Protein AF-A4F7K7-F1 (afdb_monomer)

Secondary structure (DSSP, 8-state):
-HHHHHHHHHHHHHHHHH-HHHHT-EEETTEEHHHHHHHHHHHHHHHHHHHHHHHHHHHHHHHHHHHHHHHHS---

Foldseek 3Di:
DVVVLVCLVVVLVCCVVPPVVQQCCDDPDRDGVNNVSVVVNVVVVVCVVVVVVVVCCVPVVVVVVVVVCVVVPDDD

Organism: Saccharopolyspora erythraea (strain ATCC 11635 / DSM 40517 / JCM 4748 / NBRC 13426 / NCIMB 8594 / NRRL 2338) (NCBI:txid405948)

Nearest PDB structures (foldseek):
  5t59-assembly1_A  TM=3.947E-01  e=9.430E+00  Kluyveromyces lactis NRRL Y-1140

Mean predicted aligned error: 10.56 Å

InterPro domains:
  IPR007436 Protein of unknown function DUF485 [PF04341] (1-68)

Radius of gyration: 21.17 Å; Cα contacts (8 Å, |Δi|>4): 26; chains: 1; bounding box: 50×18×58 Å

Solvent-accessible surface area (backbone atoms only — not comparable to full-atom values): 4335 Å² total; per-residue (Å²): 108,68,68,59,50,51,54,55,50,50,50,51,53,50,42,55,72,76,33,50,71,59,29,61,38,61,77,56,86,88,43,22,45,43,57,53,52,55,51,43,58,55,49,50,53,54,47,53,54,50,50,49,53,54,49,45,55,74,68,40,54,68,60,53,52,52,53,48,48,54,74,73,58,79,84,128

pLDDT: mean 79.35, std 11.45, range [51.91, 91.62]

Structure (mmCIF, N/CA/C/O backbone):
data_AF-A4F7K7-F1
#
_entry.id   AF-A4F7K7-F1
#
loop_
_atom_site.group_PDB
_atom_site.id
_atom_site.type_symbol
_atom_site.label_atom_id
_atom_site.label_alt_id
_atom_site.label_comp_id
_atom_site.label_asym_id
_atom_site.label_e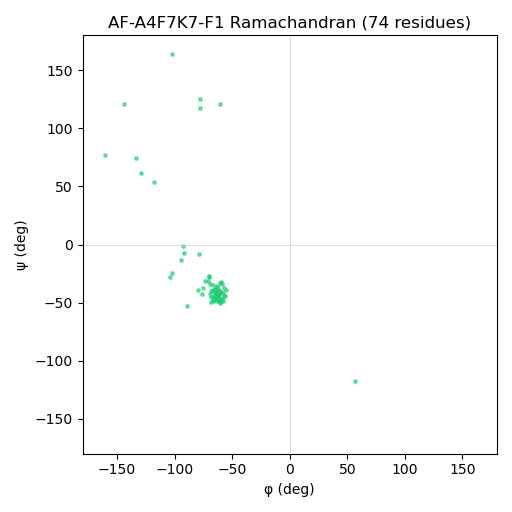ntity_id
_atom_site.label_seq_id
_atom_site.pdbx_PDB_ins_code
_atom_site.Cartn_x
_atom_site.Cartn_y
_atom_site.Cartn_z
_atom_site.occupancy
_atom_site.B_iso_or_equiv
_atom_site.auth_seq_id
_atom_site.auth_comp_id
_atom_site.auth_asym_id
_atom_site.auth_atom_id
_atom_site.pdb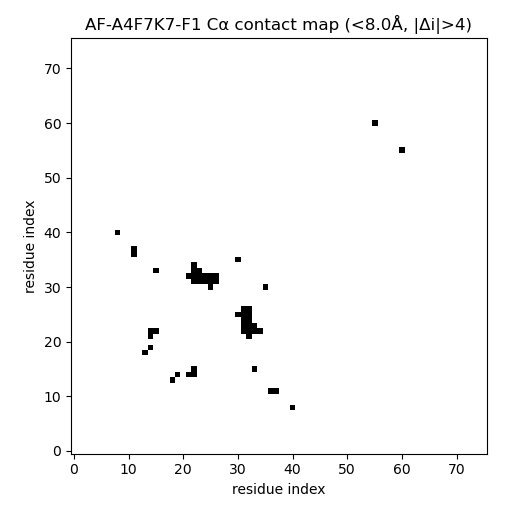x_PDB_model_num
ATOM 1 N N . MET A 1 1 ? -4.534 -5.626 -13.598 1.00 70.19 1 MET A N 1
ATOM 2 C CA . MET A 1 1 ? -4.019 -4.616 -12.645 1.00 70.19 1 MET A CA 1
ATOM 3 C C . MET A 1 1 ? -5.128 -3.719 -12.112 1.00 70.19 1 MET A C 1
ATOM 5 O O . MET A 1 1 ? -5.371 -3.756 -10.916 1.00 70.19 1 MET A O 1
ATOM 9 N N . THR A 1 2 ? -5.865 -2.999 -12.965 1.00 79.69 2 THR A N 1
ATOM 10 C CA . THR A 1 2 ? -6.906 -2.043 -12.532 1.00 79.69 2 THR A CA 1
ATOM 11 C C . THR A 1 2 ? -8.031 -2.670 -11.705 1.00 79.69 2 THR A C 1
ATOM 13 O O . THR A 1 2 ? -8.323 -2.187 -10.619 1.00 79.69 2 THR A O 1
ATOM 16 N N . ALA A 1 3 ? -8.620 -3.782 -12.160 1.00 86.81 3 ALA A N 1
ATOM 17 C CA . ALA A 1 3 ? -9.699 -4.449 -11.422 1.00 86.81 3 ALA A CA 1
ATOM 18 C C . ALA A 1 3 ? -9.251 -4.941 -10.033 1.00 86.81 3 ALA A C 1
ATOM 20 O O . ALA A 1 3 ? -9.963 -4.752 -9.053 1.00 86.81 3 ALA A O 1
ATOM 21 N N . PHE A 1 4 ? -8.039 -5.502 -9.936 1.00 86.19 4 PHE A N 1
ATOM 22 C CA . PHE A 1 4 ? -7.447 -5.902 -8.657 1.00 86.19 4 PHE A CA 1
ATOM 23 C C . PHE A 1 4 ? -7.290 -4.702 -7.718 1.00 86.19 4 PHE A C 1
ATOM 25 O O . PHE A 1 4 ? -7.698 -4.773 -6.564 1.00 86.19 4 PHE A O 1
ATOM 32 N N . PHE A 1 5 ? -6.764 -3.587 -8.230 1.00 84.81 5 PHE A N 1
ATOM 33 C CA . PHE A 1 5 ? -6.572 -2.368 -7.448 1.00 84.81 5 PHE A CA 1
ATOM 34 C C . PHE A 1 5 ? -7.900 -1.812 -6.920 1.00 84.81 5 PHE A C 1
ATOM 36 O O . PHE A 1 5 ? -7.999 -1.450 -5.753 1.00 84.81 5 PHE A O 1
ATOM 43 N N . ILE A 1 6 ? -8.942 -1.810 -7.758 1.00 89.88 6 ILE A N 1
ATOM 44 C CA . ILE A 1 6 ? -10.285 -1.353 -7.382 1.00 89.88 6 ILE A CA 1
ATOM 45 C C . ILE A 1 6 ? -10.882 -2.242 -6.289 1.00 89.88 6 ILE A C 1
ATOM 47 O O . ILE A 1 6 ? -11.360 -1.721 -5.286 1.00 89.88 6 ILE A O 1
ATOM 51 N N . VAL A 1 7 ? -10.836 -3.568 -6.452 1.00 91.25 7 VAL A N 1
ATOM 52 C CA . VAL A 1 7 ? -11.369 -4.514 -5.457 1.00 91.25 7 VAL A CA 1
ATOM 53 C C . VAL A 1 7 ? -10.617 -4.392 -4.132 1.00 91.25 7 VAL A C 1
ATOM 55 O O . VAL A 1 7 ? -11.236 -4.350 -3.073 1.00 91.25 7 VAL A O 1
ATOM 58 N N . TRP A 1 8 ? -9.291 -4.281 -4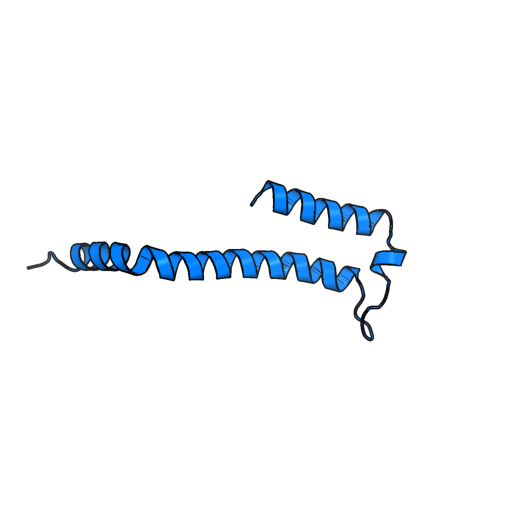.185 1.00 87.44 8 TRP A N 1
ATOM 59 C CA . TRP A 1 8 ? -8.435 -4.137 -3.011 1.00 87.44 8 TRP A CA 1
ATOM 60 C C . TRP A 1 8 ? -8.686 -2.823 -2.257 1.00 87.44 8 TRP A C 1
ATOM 62 O O . TRP A 1 8 ? -8.814 -2.816 -1.032 1.00 87.44 8 TRP A O 1
ATOM 72 N N . TYR A 1 9 ? -8.804 -1.709 -2.982 1.00 88.62 9 TYR A N 1
ATOM 73 C CA . TYR A 1 9 ? -9.109 -0.401 -2.406 1.00 88.62 9 TYR A CA 1
ATOM 74 C C . TYR A 1 9 ? -10.524 -0.344 -1.818 1.00 88.62 9 TYR A C 1
ATOM 76 O O . TYR A 1 9 ? -10.697 0.063 -0.671 1.00 88.62 9 TYR A O 1
ATOM 84 N N . LEU A 1 10 ? -11.539 -0.798 -2.561 1.00 91.62 10 LEU A N 1
ATOM 85 C CA . LEU A 1 10 ? -12.918 -0.838 -2.067 1.00 91.62 10 LEU A CA 1
ATOM 86 C C . LEU A 1 10 ? -13.055 -1.759 -0.857 1.00 91.62 10 LEU A C 1
ATOM 88 O O . LEU A 1 10 ? -13.721 -1.386 0.102 1.00 91.62 10 LEU A O 1
ATOM 92 N N . GLY A 1 11 ? -12.392 -2.918 -0.861 1.00 90.19 11 GLY A N 1
ATOM 93 C CA . GLY A 1 11 ? -12.359 -3.819 0.290 1.00 90.19 11 GLY A CA 1
ATOM 94 C C . GLY A 1 11 ? -11.819 -3.129 1.542 1.00 90.19 11 GLY A C 1
ATOM 95 O O . GLY A 1 11 ? -12.435 -3.219 2.602 1.00 90.19 11 GLY A O 1
ATOM 96 N N . TYR A 1 12 ? -10.730 -2.365 1.410 1.00 88.12 12 TYR A N 1
ATOM 97 C CA . TYR A 1 12 ? -10.193 -1.553 2.504 1.00 88.12 12 TYR A CA 1
ATOM 98 C C . TYR A 1 12 ? -11.193 -0.497 2.994 1.00 88.12 12 TYR A C 1
ATOM 100 O O . TYR A 1 12 ? -11.433 -0.403 4.196 1.00 88.12 12 TYR A O 1
ATOM 108 N N . VAL A 1 13 ? -11.804 0.270 2.084 1.00 88.62 13 VAL A N 1
ATOM 109 C CA . VAL A 1 13 ? -12.768 1.329 2.437 1.00 88.62 13 VAL A CA 1
ATOM 110 C C . VAL A 1 13 ? -14.006 0.752 3.123 1.00 88.62 13 VAL A C 1
ATOM 112 O O . VAL A 1 13 ? -14.454 1.290 4.132 1.00 88.62 13 VAL A O 1
ATOM 115 N N . VAL A 1 14 ? -14.538 -0.364 2.622 1.00 91.38 14 VAL A N 1
ATOM 116 C CA . VAL A 1 14 ? -15.699 -1.041 3.211 1.00 91.38 14 VAL A CA 1
ATOM 117 C C . VAL A 1 14 ? -15.358 -1.581 4.600 1.00 91.38 14 VAL A C 1
ATOM 119 O O . VAL A 1 14 ? -16.106 -1.331 5.540 1.00 91.38 14 VAL A O 1
ATOM 122 N N . LEU A 1 15 ? -14.215 -2.253 4.779 1.00 87.31 15 LEU A N 1
ATOM 123 C CA . LEU A 1 15 ? -13.803 -2.703 6.114 1.00 87.31 15 LEU A CA 1
ATOM 124 C C . LEU A 1 15 ? -13.590 -1.524 7.071 1.00 87.31 15 LEU A C 1
ATOM 126 O O . LEU A 1 15 ? -13.978 -1.613 8.231 1.00 87.31 15 LEU A O 1
ATOM 130 N N . ALA A 1 16 ? -13.023 -0.415 6.591 1.00 84.50 16 ALA A N 1
ATOM 131 C CA . ALA A 1 16 ? -12.800 0.778 7.402 1.00 84.50 16 ALA A CA 1
ATOM 132 C C . ALA A 1 16 ? -14.109 1.442 7.845 1.00 84.50 16 ALA A C 1
ATOM 134 O O . ALA A 1 16 ? -14.203 1.911 8.976 1.00 84.50 16 ALA A O 1
ATOM 135 N N . ALA A 1 17 ? -15.109 1.478 6.963 1.00 85.19 17 ALA A N 1
ATOM 136 C CA . ALA A 1 17 ? -16.383 2.137 7.221 1.00 85.19 17 ALA A CA 1
ATOM 137 C C . ALA A 1 17 ? -17.333 1.291 8.079 1.00 85.19 17 ALA A C 1
ATOM 139 O O . ALA A 1 17 ? -18.027 1.833 8.935 1.00 85.19 17 ALA A O 1
ATOM 140 N N . TYR A 1 18 ? -17.378 -0.024 7.848 1.00 85.44 18 TYR A N 1
ATOM 141 C CA . TYR A 1 18 ? -18.371 -0.906 8.470 1.00 85.44 18 TYR A CA 1
ATOM 142 C C . TYR A 1 18 ? -17.829 -1.722 9.645 1.00 85.44 18 TYR A C 1
ATOM 144 O O . TYR A 1 18 ? -18.612 -2.125 10.500 1.00 85.44 18 TYR A O 1
ATOM 152 N N . LEU A 1 19 ? -16.516 -1.970 9.712 1.00 86.69 19 LEU A N 1
ATOM 153 C CA . LEU A 1 19 ? -15.890 -2.717 10.806 1.00 86.69 19 LEU A CA 1
ATOM 154 C C . LEU A 1 19 ? -14.690 -1.956 11.402 1.00 86.69 19 LEU A C 1
ATOM 156 O O . LEU A 1 19 ? -13.561 -2.465 11.391 1.00 86.69 19 LEU A O 1
ATOM 160 N N . PRO A 1 20 ? -14.909 -0.755 11.970 1.00 80.69 20 PRO A N 1
ATOM 161 C CA . PRO A 1 20 ? -13.843 -0.002 12.627 1.00 80.69 20 PRO A CA 1
ATOM 162 C C . PRO A 1 20 ? -13.220 -0.779 13.798 1.00 80.69 20 PRO A C 1
ATOM 164 O O . PRO A 1 20 ? -12.011 -0.702 13.999 1.00 80.69 20 PRO A O 1
ATOM 167 N N . ASP A 1 21 ? -13.996 -1.606 14.505 1.00 80.62 21 ASP A N 1
ATOM 168 C CA . ASP A 1 21 ? -13.492 -2.460 15.592 1.00 80.62 21 ASP A CA 1
ATOM 169 C C . ASP A 1 21 ? -12.531 -3.551 15.086 1.00 80.62 21 ASP A C 1
ATOM 171 O O . ASP A 1 21 ? -11.525 -3.870 15.725 1.00 80.62 21 ASP A O 1
ATOM 175 N N . PHE A 1 22 ? -12.785 -4.086 13.887 1.00 80.94 22 PHE A N 1
ATOM 176 C CA . PHE A 1 22 ? -11.872 -5.024 13.234 1.00 80.94 22 PHE A CA 1
ATOM 177 C C . PHE A 1 22 ? -10.589 -4.315 12.786 1.00 80.94 22 PHE A C 1
ATOM 179 O O . PHE A 1 22 ? -9.492 -4.812 13.026 1.00 80.94 22 PHE A O 1
ATOM 186 N N . MET A 1 23 ? -10.702 -3.112 12.214 1.00 82.00 23 MET A N 1
ATOM 187 C CA . MET A 1 23 ? -9.537 -2.281 11.881 1.00 82.00 23 MET A CA 1
ATOM 188 C C . MET A 1 23 ? -8.706 -1.905 13.116 1.00 82.00 23 MET A C 1
ATOM 190 O O . MET A 1 23 ? -7.482 -1.812 13.019 1.00 82.00 23 MET A O 1
ATOM 194 N N . ALA A 1 24 ? -9.352 -1.718 14.269 1.00 81.81 24 ALA A N 1
ATOM 195 C CA . ALA A 1 24 ? -8.716 -1.413 15.548 1.00 81.81 24 ALA A CA 1
ATOM 196 C C . ALA A 1 24 ? -8.105 -2.643 16.240 1.00 81.81 24 ALA A C 1
ATOM 198 O O . ALA A 1 24 ? -7.386 -2.492 17.233 1.00 81.81 24 ALA A O 1
ATOM 199 N N . THR A 1 25 ? -8.345 -3.852 15.718 1.00 84.69 25 THR A N 1
ATOM 200 C CA . THR A 1 25 ? -7.765 -5.082 16.261 1.00 84.69 25 THR A CA 1
ATOM 201 C C . THR A 1 25 ? -6.243 -5.001 16.186 1.00 84.69 25 THR A C 1
ATOM 203 O O . THR A 1 25 ? -5.660 -4.818 15.115 1.00 84.69 25 THR A O 1
ATOM 206 N N . LYS A 1 26 ? -5.592 -5.103 17.346 1.00 85.19 26 LYS A N 1
ATOM 207 C CA . LYS A 1 26 ? -4.134 -5.047 17.474 1.00 85.19 26 LYS A CA 1
ATOM 208 C C . LYS A 1 26 ? -3.536 -6.393 17.068 1.00 85.19 26 LYS A C 1
ATOM 210 O O . LYS A 1 26 ? -3.913 -7.420 17.622 1.00 85.19 26 LYS A O 1
ATOM 215 N N . LEU A 1 27 ? -2.609 -6.379 16.115 1.00 81.00 27 LEU A N 1
ATOM 216 C CA . LEU A 1 27 ? -1.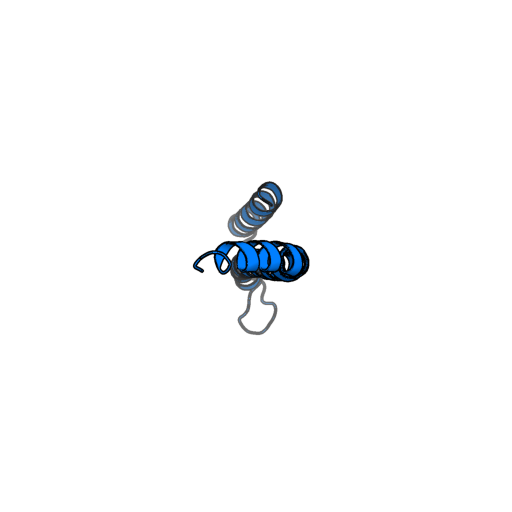864 -7.555 15.661 1.00 81.00 27 LEU A CA 1
ATOM 217 C C . LEU A 1 27 ? -0.585 -7.741 16.486 1.00 81.00 27 LEU A C 1
ATOM 219 O O . LEU A 1 27 ? -0.373 -8.802 17.064 1.00 81.00 27 LEU A O 1
ATOM 223 N N . TRP A 1 28 ? 0.239 -6.692 16.588 1.00 85.31 28 TRP A N 1
ATOM 224 C CA . TRP A 1 28 ? 1.467 -6.695 17.391 1.00 85.31 28 TRP A CA 1
ATOM 225 C C . TRP A 1 28 ? 1.702 -5.332 18.035 1.00 85.31 28 TRP A C 1
ATOM 227 O O . TRP A 1 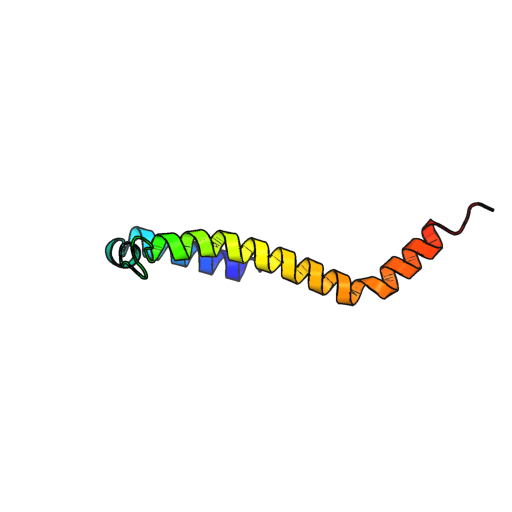28 ? 1.855 -4.330 17.340 1.00 85.31 28 TRP A O 1
ATOM 237 N N . GLY A 1 29 ? 1.767 -5.293 19.367 1.00 82.56 29 GLY A N 1
ATOM 238 C CA . GLY A 1 29 ? 1.957 -4.046 20.110 1.00 82.56 29 GLY A CA 1
ATOM 239 C C . GLY A 1 29 ? 0.873 -3.015 19.772 1.00 82.56 29 GLY A C 1
ATOM 240 O O . GLY A 1 29 ? -0.310 -3.255 20.009 1.00 82.56 29 GLY A O 1
ATOM 241 N N . GLU A 1 30 ? 1.280 -1.877 19.207 1.00 83.19 30 GLU A N 1
ATOM 242 C CA . GLU A 1 30 ? 0.386 -0.796 18.757 1.00 83.19 30 GLU A CA 1
ATOM 243 C C . GLU A 1 30 ? -0.030 -0.905 17.278 1.00 83.19 30 GLU A C 1
ATOM 245 O O . GLU A 1 30 ? -0.814 -0.093 16.790 1.00 83.19 30 GLU A O 1
ATOM 250 N N . VAL A 1 31 ? 0.454 -1.918 16.552 1.00 85.38 31 VAL A N 1
ATOM 251 C CA . VAL A 1 31 ? 0.109 -2.137 15.143 1.00 85.38 31 VAL A CA 1
ATOM 252 C C . VAL A 1 31 ? -1.278 -2.761 15.049 1.00 85.38 31 VAL A C 1
ATOM 254 O O . VAL A 1 31 ? -1.493 -3.884 15.509 1.00 85.38 31 VAL A O 1
ATOM 257 N N . ASN A 1 32 ? -2.212 -2.051 14.420 1.00 90.31 32 ASN A N 1
ATOM 258 C CA . ASN A 1 32 ? -3.566 -2.531 14.168 1.00 90.31 32 ASN A CA 1
ATOM 259 C C . ASN A 1 32 ? -3.757 -2.995 12.714 1.00 90.31 32 ASN A C 1
ATOM 261 O O . ASN A 1 32 ? -2.945 -2.705 11.829 1.00 90.31 32 ASN A O 1
ATOM 265 N N . VAL A 1 33 ? -4.830 -3.747 12.469 1.00 87.00 33 VAL A N 1
ATOM 266 C CA . VAL A 1 33 ? -5.177 -4.263 11.135 1.00 87.00 33 VAL A CA 1
ATOM 267 C C . VAL A 1 33 ? -5.322 -3.126 10.119 1.00 87.00 33 VAL A C 1
ATOM 269 O O . VAL A 1 33 ? -4.871 -3.264 8.981 1.00 87.00 33 VAL A O 1
ATOM 272 N N . GLY A 1 34 ? -5.880 -1.982 10.525 1.00 85.62 34 GLY A N 1
ATOM 273 C CA . GLY A 1 34 ? -6.016 -0.810 9.658 1.00 85.62 34 GLY A CA 1
ATOM 274 C C . GLY A 1 34 ? -4.685 -0.247 9.179 1.00 85.62 34 GLY A C 1
ATOM 275 O O . GLY A 1 34 ? -4.528 0.027 7.991 1.00 85.62 34 GLY A O 1
ATOM 276 N N . LEU A 1 35 ? -3.697 -0.154 10.066 1.00 87.25 35 LEU A N 1
ATOM 277 C CA . LEU A 1 35 ? -2.349 0.298 9.749 1.00 87.25 35 LEU A CA 1
ATOM 278 C C . LEU A 1 35 ? -1.670 -0.674 8.784 1.00 87.25 35 LEU A C 1
ATOM 280 O O . LEU A 1 35 ? -1.071 -0.242 7.802 1.00 87.25 35 LEU A O 1
ATOM 284 N N . VAL A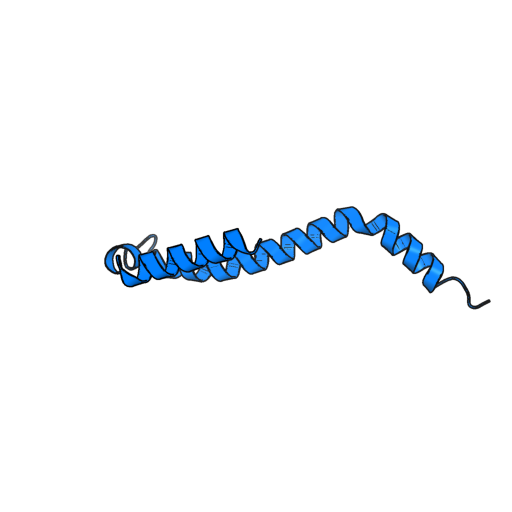 1 36 ? -1.808 -1.982 9.019 1.00 88.69 36 VAL A N 1
ATOM 285 C CA . VAL A 1 36 ? -1.255 -3.008 8.124 1.00 88.69 36 VAL A CA 1
ATOM 286 C C . VAL A 1 36 ? -1.898 -2.937 6.746 1.00 88.69 36 VAL A C 1
ATOM 288 O O . VAL A 1 36 ? -1.182 -2.949 5.748 1.00 88.69 36 VAL A O 1
ATOM 291 N N . MET A 1 37 ? -3.224 -2.821 6.662 1.00 87.94 37 MET A N 1
ATOM 292 C CA . MET A 1 37 ? -3.900 -2.707 5.372 1.00 87.94 37 MET A CA 1
ATOM 293 C C . MET A 1 37 ? -3.564 -1.396 4.655 1.00 87.94 37 MET A C 1
ATOM 295 O O . MET A 1 37 ? -3.326 -1.419 3.448 1.00 87.94 37 MET A O 1
ATOM 299 N N . GLY A 1 38 ? -3.463 -0.281 5.382 1.00 87.38 38 GLY A N 1
ATOM 300 C CA . GLY A 1 38 ? -3.024 1.005 4.842 1.00 87.38 38 GLY A CA 1
ATOM 301 C C . GLY A 1 38 ? -1.608 0.934 4.267 1.00 87.38 38 GLY A C 1
ATOM 302 O O . GLY A 1 38 ? -1.393 1.293 3.111 1.00 87.38 38 GLY A O 1
ATOM 303 N N . ILE A 1 39 ? -0.648 0.384 5.016 1.00 90.62 39 ILE A N 1
ATOM 304 C CA . ILE A 1 39 ? 0.722 0.145 4.526 1.00 90.62 39 ILE A CA 1
ATOM 305 C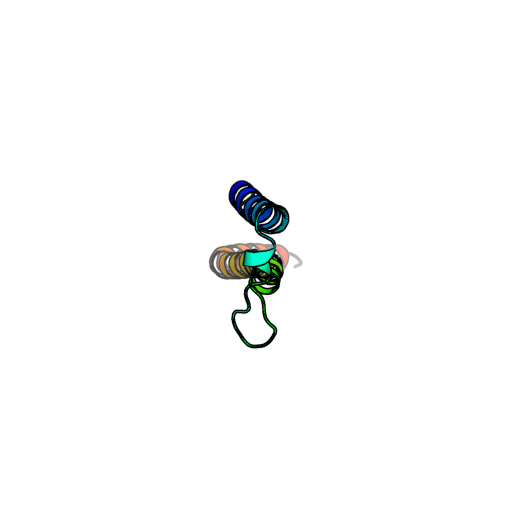 C . ILE A 1 39 ? 0.716 -0.850 3.358 1.00 90.62 39 ILE A C 1
ATOM 307 O O . ILE A 1 39 ? 1.454 -0.671 2.389 1.00 90.62 39 ILE A O 1
ATOM 311 N N . GLY A 1 40 ? -0.154 -1.859 3.404 1.00 90.94 40 GLY A N 1
ATOM 312 C CA . GLY A 1 40 ? -0.361 -2.829 2.333 1.00 90.94 40 GLY A CA 1
ATOM 313 C C . GLY A 1 40 ? -0.708 -2.172 0.996 1.00 90.94 40 GLY A C 1
ATOM 314 O O . GLY A 1 40 ? -0.179 -2.586 -0.034 1.00 90.94 40 GLY A O 1
ATOM 315 N N . GLN A 1 41 ? -1.516 -1.104 0.989 1.00 87.88 41 GLN A N 1
ATOM 316 C CA . GLN A 1 41 ? -1.821 -0.331 -0.228 1.00 87.88 41 GLN A CA 1
ATOM 317 C C . GLN A 1 41 ? -0.544 0.236 -0.876 1.00 87.88 41 GLN A C 1
ATOM 319 O O . GLN A 1 41 ? -0.312 0.068 -2.078 1.00 87.88 41 GLN A O 1
ATOM 324 N N . PHE A 1 42 ? 0.332 0.846 -0.074 1.00 89.31 42 PHE A N 1
ATOM 325 C CA . PHE A 1 42 ? 1.606 1.390 -0.553 1.00 89.31 42 PHE A CA 1
ATOM 326 C C . PHE A 1 42 ? 2.572 0.286 -0.990 1.00 89.31 42 PHE A C 1
ATOM 328 O O . PHE A 1 42 ? 3.154 0.359 -2.075 1.00 89.31 42 PHE A O 1
ATOM 335 N N . ALA A 1 43 ? 2.701 -0.766 -0.180 1.00 90.81 43 ALA A N 1
ATOM 336 C CA . ALA A 1 43 ? 3.563 -1.903 -0.472 1.00 90.81 43 ALA A CA 1
ATOM 337 C C . ALA A 1 43 ? 3.185 -2.567 -1.801 1.00 90.81 43 ALA A C 1
ATOM 339 O O . ALA A 1 43 ? 4.062 -2.863 -2.605 1.00 90.81 43 ALA A O 1
ATOM 340 N N . THR A 1 44 ? 1.891 -2.726 -2.081 1.00 86.94 44 THR A N 1
ATOM 341 C CA . THR A 1 44 ? 1.405 -3.318 -3.336 1.00 86.94 44 THR A CA 1
ATOM 342 C C . THR A 1 44 ? 1.873 -2.513 -4.548 1.00 86.94 44 THR A C 1
ATOM 344 O O . THR A 1 44 ? 2.327 -3.087 -5.534 1.00 86.94 44 THR A O 1
ATOM 347 N N . THR A 1 45 ? 1.847 -1.182 -4.464 1.00 86.38 45 THR A N 1
ATOM 348 C CA . THR A 1 45 ? 2.320 -0.303 -5.545 1.00 86.38 45 THR A CA 1
ATOM 349 C C . THR A 1 45 ? 3.823 -0.462 -5.774 1.00 86.38 45 THR A C 1
ATOM 351 O O . THR A 1 45 ? 4.266 -0.643 -6.909 1.00 86.38 45 THR A O 1
ATOM 354 N N . LEU A 1 46 ? 4.611 -0.467 -4.696 1.00 89.50 46 LEU A N 1
ATOM 355 C CA . LEU A 1 46 ? 6.057 -0.690 -4.768 1.00 89.50 46 LEU A CA 1
ATOM 356 C C . LEU A 1 46 ? 6.397 -2.078 -5.321 1.00 89.50 46 LEU A C 1
ATOM 358 O O . LEU A 1 46 ? 7.309 -2.207 -6.135 1.00 89.50 46 LEU A O 1
ATOM 362 N N . ILE A 1 47 ? 5.642 -3.105 -4.925 1.00 88.94 47 ILE A N 1
ATOM 363 C CA . ILE A 1 47 ? 5.803 -4.476 -5.412 1.00 88.94 47 ILE A CA 1
ATOM 364 C C . ILE A 1 47 ? 5.470 -4.557 -6.898 1.00 88.94 47 ILE A C 1
ATOM 366 O O . ILE A 1 47 ? 6.252 -5.139 -7.639 1.00 88.94 47 ILE A O 1
ATOM 370 N N . ILE A 1 48 ? 4.362 -3.968 -7.354 1.00 85.75 48 ILE A N 1
ATOM 371 C CA . ILE A 1 48 ? 3.981 -3.984 -8.774 1.00 85.75 48 ILE A CA 1
ATOM 372 C C . ILE A 1 48 ? 5.061 -3.300 -9.614 1.00 85.75 48 ILE A C 1
ATOM 374 O O . ILE A 1 48 ? 5.521 -3.880 -10.596 1.00 85.75 48 ILE A O 1
ATOM 378 N N . THR A 1 49 ? 5.525 -2.117 -9.205 1.00 87.12 49 THR A N 1
ATOM 379 C CA . THR A 1 49 ? 6.597 -1.398 -9.906 1.00 87.12 49 THR A CA 1
ATOM 380 C C . THR A 1 49 ? 7.906 -2.184 -9.877 1.00 87.12 49 THR A C 1
ATOM 382 O O . THR A 1 49 ? 8.547 -2.358 -10.909 1.00 87.12 49 THR A O 1
ATOM 385 N N . GLY A 1 50 ? 8.306 -2.724 -8.725 1.00 86.38 50 GLY A N 1
ATOM 386 C CA . GLY A 1 50 ? 9.532 -3.513 -8.592 1.00 86.38 50 GLY A CA 1
ATOM 387 C C . GLY A 1 50 ? 9.493 -4.819 -9.388 1.00 86.38 50 GLY A C 1
ATOM 388 O O . GLY A 1 50 ? 10.472 -5.168 -10.050 1.00 86.38 50 GLY A O 1
ATOM 389 N N . ALA A 1 51 ? 8.358 -5.520 -9.372 1.00 86.12 51 ALA A N 1
ATOM 390 C CA . ALA A 1 51 ? 8.115 -6.717 -10.166 1.00 86.12 51 ALA A CA 1
ATOM 391 C C . ALA A 1 51 ? 8.144 -6.394 -11.661 1.00 86.12 51 ALA A C 1
ATOM 393 O O . ALA A 1 51 ? 8.793 -7.120 -12.410 1.00 86.12 51 ALA A O 1
ATOM 394 N N . TYR A 1 52 ? 7.534 -5.280 -12.077 1.00 82.00 52 TYR A N 1
ATOM 395 C CA . TYR A 1 52 ? 7.603 -4.791 -13.450 1.00 82.00 52 TYR A CA 1
ATOM 396 C C . TYR A 1 52 ? 9.044 -4.495 -13.867 1.00 82.00 52 TYR A C 1
ATOM 398 O O . TYR A 1 52 ? 9.496 -5.016 -14.875 1.00 82.00 52 TYR A O 1
ATOM 406 N N . VAL A 1 53 ? 9.812 -3.744 -13.073 1.00 83.25 53 VAL A N 1
ATOM 407 C CA . VAL A 1 53 ? 11.211 -3.420 -13.398 1.00 83.25 53 VAL A CA 1
ATOM 408 C C . VAL A 1 53 ? 12.084 -4.682 -13.417 1.00 83.25 53 VAL A C 1
ATOM 410 O O . VAL A 1 53 ? 12.961 -4.824 -14.265 1.00 83.25 53 VAL A O 1
ATOM 413 N N . ARG A 1 54 ? 11.863 -5.632 -12.500 1.00 81.12 54 ARG A N 1
ATOM 414 C CA . ARG A 1 54 ? 12.578 -6.919 -12.496 1.00 81.12 54 ARG A CA 1
ATOM 415 C C . ARG A 1 54 ? 12.218 -7.770 -13.715 1.00 81.12 54 ARG A C 1
ATOM 417 O O . ARG A 1 54 ? 13.105 -8.402 -14.281 1.00 81.12 54 ARG A O 1
ATOM 424 N N . PHE A 1 55 ? 10.946 -7.786 -14.105 1.00 78.00 55 PHE A N 1
ATOM 425 C CA . PHE A 1 55 ? 10.473 -8.472 -15.302 1.00 78.00 55 PHE A CA 1
ATOM 426 C C . PHE A 1 55 ? 11.043 -7.829 -16.570 1.00 78.00 55 PHE A C 1
ATOM 428 O O . PHE A 1 55 ? 11.598 -8.542 -17.400 1.00 78.00 55 PHE A O 1
ATOM 435 N N . ALA A 1 56 ? 10.991 -6.499 -16.662 1.00 76.50 56 ALA A N 1
ATOM 436 C CA . ALA A 1 56 ? 11.547 -5.712 -17.753 1.00 76.50 56 ALA A CA 1
ATOM 437 C C . ALA A 1 56 ? 13.047 -5.962 -17.899 1.00 76.50 56 ALA A C 1
ATOM 439 O O . ALA A 1 56 ? 13.469 -6.321 -18.981 1.00 76.50 56 ALA A O 1
ATOM 440 N N . ARG A 1 57 ? 13.844 -5.921 -16.822 1.00 69.94 57 ARG A N 1
ATOM 441 C CA . ARG A 1 57 ? 15.270 -6.299 -16.894 1.00 69.94 57 ARG A CA 1
ATOM 442 C C . ARG A 1 57 ? 15.471 -7.715 -17.443 1.00 69.94 57 ARG A C 1
ATOM 444 O O . ARG A 1 57 ? 16.279 -7.935 -18.326 1.00 69.94 57 ARG A O 1
ATOM 451 N N . LYS A 1 58 ? 14.676 -8.687 -16.987 1.00 65.94 58 LYS A N 1
ATOM 452 C CA . LYS A 1 58 ? 14.820 -10.082 -17.433 1.00 65.94 58 LYS A CA 1
ATOM 453 C C . LYS A 1 58 ? 14.401 -10.320 -18.896 1.00 65.94 58 LYS A C 1
ATOM 455 O O . LYS A 1 58 ? 14.889 -11.276 -19.487 1.00 65.94 58 LYS A O 1
ATOM 460 N N . HIS A 1 59 ? 13.486 -9.521 -19.450 1.00 63.19 59 HIS A N 1
ATOM 461 C CA . HIS A 1 59 ? 12.983 -9.679 -20.826 1.00 63.19 59 HIS A CA 1
ATOM 462 C C . HIS A 1 59 ? 13.555 -8.667 -21.832 1.00 63.19 59 HIS A C 1
ATOM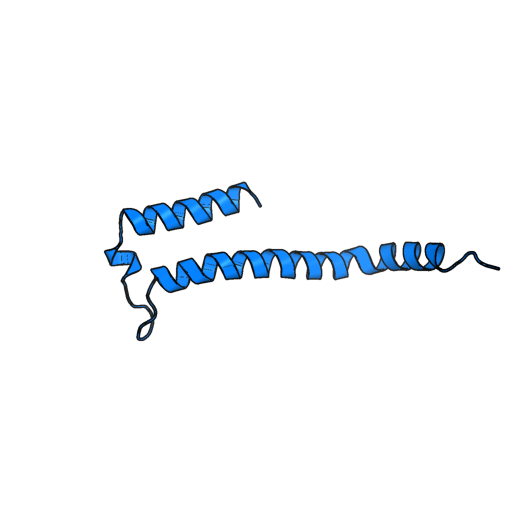 464 O O . HIS A 1 59 ? 13.640 -8.995 -23.007 1.00 63.19 59 HIS A O 1
ATOM 470 N N . MET A 1 60 ? 13.945 -7.466 -21.401 1.00 55.56 60 MET A N 1
ATOM 471 C CA . MET A 1 60 ? 14.405 -6.374 -22.270 1.00 55.56 60 MET A CA 1
ATOM 472 C C . MET A 1 60 ? 15.927 -6.323 -22.444 1.00 55.56 60 MET A C 1
ATOM 474 O O . MET A 1 60 ? 16.386 -5.619 -23.335 1.00 55.56 60 MET A O 1
ATOM 478 N N . ASP A 1 61 ? 16.716 -7.043 -21.641 1.00 58.94 61 ASP A N 1
ATOM 479 C CA . ASP A 1 61 ? 18.182 -7.004 -21.753 1.00 58.94 61 ASP A CA 1
ATOM 480 C C . ASP A 1 61 ? 18.740 -7.431 -23.137 1.00 58.94 61 ASP A C 1
ATOM 482 O O . ASP A 1 61 ? 19.703 -6.804 -23.565 1.00 58.94 61 ASP A O 1
ATOM 486 N N . PRO A 1 62 ? 18.171 -8.382 -23.914 1.00 56.91 62 PRO A N 1
ATOM 487 C CA . PRO A 1 62 ? 18.686 -8.649 -25.263 1.00 56.91 62 PRO A CA 1
ATOM 488 C C . PRO A 1 62 ? 18.274 -7.591 -26.308 1.00 56.91 62 PRO A C 1
ATOM 490 O O . PRO A 1 62 ? 19.123 -7.147 -27.075 1.00 56.91 62 PRO A O 1
ATOM 493 N N . GLU A 1 63 ? 17.016 -7.129 -26.320 1.00 58.88 63 GLU A N 1
ATOM 494 C CA . GLU A 1 63 ? 16.525 -6.167 -27.331 1.00 58.88 63 GLU A CA 1
ATOM 495 C C . GLU A 1 63 ? 17.014 -4.731 -27.085 1.00 58.88 63 GLU A C 1
ATOM 497 O O . GLU A 1 63 ? 17.337 -4.003 -28.021 1.00 58.88 63 GLU A O 1
ATOM 502 N N . VAL A 1 64 ? 17.110 -4.296 -25.824 1.00 58.03 64 VAL A N 1
ATOM 503 C CA . VAL A 1 64 ? 17.598 -2.945 -25.490 1.00 58.03 64 VAL A CA 1
ATOM 504 C C . VAL A 1 64 ? 19.089 -2.827 -25.757 1.00 58.03 64 VAL A C 1
ATOM 506 O O . VAL A 1 64 ? 19.561 -1.750 -26.114 1.00 58.03 64 VAL A O 1
ATOM 509 N N . GLU A 1 65 ? 19.844 -3.913 -25.604 1.00 60.22 65 GLU A N 1
ATOM 510 C CA . GLU A 1 65 ? 21.264 -3.913 -25.921 1.00 60.22 65 GLU A CA 1
ATOM 511 C C . GLU A 1 65 ? 21.514 -3.906 -27.435 1.00 60.22 65 GLU A C 1
ATOM 513 O O . GLU A 1 65 ? 22.469 -3.269 -27.879 1.00 60.22 65 GLU A O 1
ATOM 518 N N . GLU A 1 66 ? 20.629 -4.515 -28.228 1.00 63.41 66 GLU A N 1
ATOM 519 C CA . GLU A 1 66 ? 20.641 -4.437 -29.693 1.00 63.41 66 GLU A CA 1
ATOM 520 C C . GLU A 1 66 ? 20.285 -3.021 -30.182 1.00 63.41 66 GLU A C 1
ATOM 522 O O . GLU A 1 66 ? 21.084 -2.397 -30.881 1.00 63.41 66 GLU A O 1
ATOM 527 N N . ILE A 1 67 ? 19.193 -2.427 -29.682 1.00 63.56 67 ILE A N 1
ATOM 528 C CA . ILE A 1 67 ? 18.801 -1.040 -30.002 1.00 63.56 67 ILE A CA 1
ATOM 529 C C . ILE A 1 67 ? 19.850 -0.031 -29.511 1.00 63.56 67 ILE A C 1
ATOM 531 O O . ILE A 1 67 ? 20.120 0.967 -30.175 1.00 63.56 67 ILE A O 1
ATOM 535 N N . ARG A 1 68 ? 20.491 -0.267 -28.358 1.00 62.25 68 ARG A N 1
ATOM 536 C CA . ARG A 1 68 ? 21.579 0.586 -27.853 1.00 62.25 68 ARG A CA 1
ATOM 537 C C . ARG A 1 68 ? 22.844 0.461 -28.703 1.00 62.25 68 ARG A C 1
ATOM 539 O O . ARG A 1 68 ? 23.551 1.454 -28.848 1.00 62.25 68 ARG A O 1
ATOM 546 N N . ARG A 1 69 ? 23.145 -0.718 -29.254 1.00 63.81 69 ARG A N 1
ATOM 547 C CA . ARG A 1 69 ? 24.260 -0.905 -30.198 1.00 63.81 69 ARG A CA 1
ATOM 548 C C . ARG A 1 69 ? 23.989 -0.208 -31.526 1.00 63.81 69 ARG A C 1
ATOM 550 O O . ARG A 1 69 ? 24.905 0.429 -32.029 1.00 63.81 69 ARG A O 1
ATOM 557 N N . GLU A 1 70 ? 22.760 -0.257 -32.037 1.00 67.56 70 GLU A N 1
ATOM 558 C CA . GLU A 1 70 ? 22.358 0.499 -33.232 1.00 67.56 70 GLU A CA 1
ATOM 559 C C . GLU A 1 70 ? 22.368 2.015 -32.977 1.00 67.56 70 GLU A C 1
ATOM 561 O O . GLU A 1 70 ? 22.941 2.771 -33.754 1.00 67.56 70 GLU A O 1
ATOM 566 N N . ALA A 1 71 ? 21.827 2.479 -31.846 1.00 66.12 71 ALA A N 1
ATOM 567 C CA . A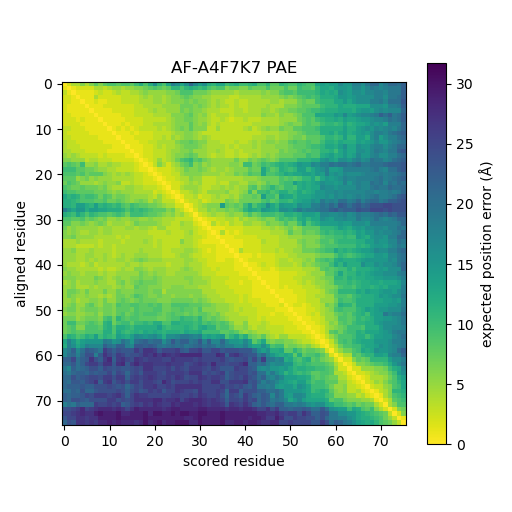LA A 1 71 ? 21.756 3.906 -31.519 1.00 66.12 71 ALA A CA 1
ATOM 568 C C . ALA A 1 71 ? 23.121 4.546 -31.196 1.00 66.12 71 ALA A C 1
ATOM 570 O O . ALA A 1 71 ? 23.295 5.747 -31.386 1.00 66.12 71 ALA A O 1
ATOM 571 N N . ILE A 1 72 ? 24.089 3.771 -30.691 1.00 66.88 72 ILE A N 1
ATOM 572 C CA . ILE A 1 72 ? 25.475 4.222 -30.443 1.00 66.88 72 ILE A CA 1
ATOM 573 C C . ILE A 1 72 ? 26.375 3.944 -31.668 1.00 66.88 72 ILE A C 1
ATOM 575 O O . ILE A 1 72 ? 27.522 4.386 -31.716 1.00 66.88 72 ILE A O 1
ATOM 579 N N . GLY A 1 73 ? 25.860 3.240 -32.678 1.00 65.94 73 GLY A N 1
ATOM 580 C CA . GLY A 1 73 ? 26.614 2.703 -33.802 1.00 65.94 73 GLY A CA 1
ATOM 581 C C . GLY A 1 73 ? 26.203 3.246 -35.166 1.00 65.94 73 GLY A C 1
ATOM 582 O O . GLY A 1 73 ? 25.975 2.437 -36.052 1.00 65.94 73 GLY A O 1
ATOM 583 N N . ASP A 1 74 ? 26.176 4.569 -35.356 1.00 57.56 74 ASP A N 1
ATOM 584 C CA . ASP A 1 74 ? 26.562 5.189 -36.640 1.00 57.56 74 ASP A CA 1
ATOM 585 C C . ASP A 1 74 ? 26.901 6.684 -36.474 1.00 57.56 74 ASP A C 1
ATOM 587 O O . ASP A 1 74 ? 26.122 7.581 -36.786 1.00 57.56 74 ASP A O 1
ATOM 591 N N . GLN A 1 75 ? 28.089 6.964 -35.940 1.00 54.75 75 GLN A N 1
ATOM 592 C CA . GLN A 1 75 ? 28.839 8.170 -36.302 1.00 54.75 75 GLN A CA 1
ATOM 593 C C . GLN A 1 75 ? 30.286 7.755 -36.564 1.00 54.75 75 GLN A C 1
ATOM 595 O O . GLN A 1 75 ? 31.168 7.917 -35.719 1.00 54.75 75 GLN A O 1
ATOM 600 N N . ARG A 1 76 ? 30.493 7.119 -37.720 1.00 51.91 76 ARG A N 1
ATOM 601 C CA . ARG A 1 76 ? 31.793 7.104 -38.393 1.00 51.91 76 ARG A CA 1
ATOM 602 C C . ARG A 1 76 ? 31.964 8.364 -39.226 1.00 51.91 76 ARG A C 1
ATOM 604 O O . ARG A 1 76 ? 30.964 8.801 -39.833 1.00 51.91 76 ARG A O 1
#

Sequence (76 aa):
MTAFFIVWYLGYVVLAAYLPDFMATKLWGEVNVGLVMGIGQFATTLIITGAYVRFARKHMDPEVEEIRREAIGDQR